Protein AF-A0A8I5TJT9-F1 (afdb_monomer_lite)

Structure (mmCIF, N/CA/C/O backbone):
data_AF-A0A8I5TJT9-F1
#
_entry.id   AF-A0A8I5TJT9-F1
#
loop_
_atom_site.group_PDB
_atom_site.id
_atom_site.type_symbol
_atom_site.label_atom_id
_atom_site.label_alt_id
_atom_site.label_comp_id
_atom_site.label_asym_id
_atom_site.label_entity_id
_atom_site.label_seq_id
_atom_site.pdbx_PDB_ins_code
_atom_site.Cartn_x
_atom_site.Cartn_y
_atom_site.Cartn_z
_atom_site.occupancy
_atom_site.B_iso_or_equiv
_atom_site.auth_seq_id
_atom_site.auth_comp_id
_atom_site.auth_asym_id
_atom_site.auth_atom_id
_atom_site.pdbx_PDB_model_num
ATOM 1 N N . MET A 1 1 ? 17.705 70.926 -17.804 1.00 49.75 1 MET A N 1
ATOM 2 C CA . MET A 1 1 ? 18.295 69.711 -17.203 1.00 49.75 1 MET A CA 1
ATOM 3 C C . MET A 1 1 ? 17.162 68.717 -16.998 1.00 49.75 1 MET A C 1
ATOM 5 O O . MET A 1 1 ? 16.204 69.075 -16.327 1.00 49.75 1 MET A O 1
ATOM 9 N N . GLN A 1 2 ? 17.176 67.561 -17.667 1.00 57.62 2 GLN A N 1
ATOM 10 C CA . GLN A 1 2 ? 16.153 66.527 -17.447 1.00 57.62 2 GLN A CA 1
ATOM 11 C C . GLN A 1 2 ? 16.499 65.740 -16.169 1.00 57.62 2 GLN A C 1
ATOM 13 O O . GLN A 1 2 ? 17.681 65.499 -15.948 1.00 57.62 2 GLN A O 1
ATOM 18 N N . PRO A 1 3 ? 15.524 65.379 -15.316 1.00 52.44 3 PRO A N 1
ATOM 19 C CA . PRO A 1 3 ? 15.809 64.735 -14.036 1.00 52.44 3 PRO A CA 1
ATOM 20 C C . PRO A 1 3 ? 16.196 63.255 -14.205 1.00 52.44 3 PRO A C 1
ATOM 22 O O . PRO A 1 3 ? 15.429 62.459 -14.756 1.00 52.44 3 PRO A O 1
ATOM 25 N N . ASP A 1 4 ? 17.358 62.890 -13.657 1.00 62.56 4 ASP A N 1
ATOM 26 C CA . ASP A 1 4 ? 18.012 61.565 -13.713 1.00 62.56 4 ASP A CA 1
ATOM 27 C C . ASP A 1 4 ? 17.134 60.393 -13.228 1.00 62.56 4 ASP A C 1
ATOM 29 O O . ASP A 1 4 ? 17.312 59.244 -13.634 1.00 62.56 4 ASP A O 1
ATOM 33 N N . TRP A 1 5 ? 16.098 60.691 -12.441 1.00 66.19 5 TRP A N 1
ATOM 34 C CA . TRP A 1 5 ? 15.048 59.757 -12.021 1.00 66.19 5 TRP A CA 1
ATOM 35 C C . TRP A 1 5 ? 14.408 58.995 -13.192 1.00 66.19 5 TRP A C 1
ATOM 37 O O . TRP A 1 5 ? 14.019 57.833 -13.047 1.00 66.19 5 TRP A O 1
ATOM 47 N N . LEU A 1 6 ? 14.253 59.635 -14.359 1.00 72.00 6 LEU A N 1
ATOM 48 C CA . LEU A 1 6 ? 13.638 58.982 -15.521 1.00 72.00 6 LEU A CA 1
ATOM 49 C C . LEU A 1 6 ? 14.527 57.861 -16.077 1.00 72.00 6 LEU A C 1
ATOM 51 O O . LEU A 1 6 ? 14.005 56.850 -16.553 1.00 72.00 6 LEU A O 1
ATOM 55 N N . ILE A 1 7 ? 15.847 58.002 -15.948 1.00 66.00 7 ILE A N 1
ATOM 56 C CA . ILE A 1 7 ? 16.833 57.002 -16.367 1.00 66.00 7 ILE A CA 1
ATOM 57 C C . ILE A 1 7 ? 16.850 55.837 -15.367 1.00 66.00 7 ILE A C 1
ATOM 59 O O . ILE A 1 7 ? 16.795 54.677 -15.780 1.00 66.00 7 ILE A O 1
ATOM 63 N N . GLU A 1 8 ? 16.802 56.111 -14.059 1.00 63.94 8 GLU A N 1
ATOM 64 C CA . GLU A 1 8 ? 16.705 55.059 -13.030 1.00 63.94 8 GLU A CA 1
ATOM 65 C C . GLU A 1 8 ? 15.398 54.259 -13.114 1.00 63.94 8 GLU A C 1
ATOM 67 O O . GLU A 1 8 ? 15.395 53.029 -12.993 1.00 63.94 8 GLU A O 1
ATOM 72 N N . LYS A 1 9 ? 14.271 54.928 -13.377 1.00 69.56 9 LYS A N 1
ATOM 73 C CA . LYS A 1 9 ? 12.965 54.265 -13.488 1.00 69.56 9 LYS A CA 1
ATOM 74 C C . LYS A 1 9 ? 12.873 53.392 -14.744 1.00 69.56 9 LYS A C 1
ATOM 76 O O . LYS A 1 9 ? 12.276 52.312 -14.698 1.00 69.56 9 LYS A O 1
ATOM 81 N N . ALA A 1 10 ? 13.505 53.815 -15.842 1.00 70.88 10 ALA A N 1
ATOM 82 C CA . ALA A 1 10 ? 13.665 52.995 -17.042 1.00 70.88 10 ALA A CA 1
ATOM 83 C C . ALA A 1 10 ? 14.584 51.784 -16.789 1.00 70.88 10 ALA A C 1
ATOM 85 O O . ALA A 1 10 ? 14.274 50.673 -17.229 1.00 70.88 10 ALA A O 1
ATOM 86 N N . TYR A 1 11 ? 15.652 51.965 -16.007 1.00 65.94 11 TYR A N 1
ATOM 87 C CA . TYR A 1 11 ? 16.583 50.896 -15.641 1.00 65.94 11 TYR A CA 1
ATOM 88 C C . TYR A 1 11 ? 15.925 49.808 -14.774 1.00 65.94 11 TYR A C 1
ATOM 90 O O . TYR A 1 11 ? 16.098 48.617 -15.037 1.00 65.94 11 TYR A O 1
ATOM 98 N N . LEU A 1 12 ? 15.087 50.184 -13.801 1.00 66.56 12 LEU A N 1
ATOM 99 C CA . LEU A 1 12 ? 14.315 49.228 -12.992 1.00 66.56 12 LEU A CA 1
ATOM 100 C C . LEU A 1 12 ? 13.247 48.475 -13.803 1.00 66.56 12 LEU A C 1
ATOM 102 O O . LEU A 1 12 ? 13.004 47.295 -13.555 1.00 66.56 12 LEU A O 1
ATOM 106 N N . ARG A 1 13 ? 12.632 49.127 -14.797 1.00 65.38 13 ARG A N 1
ATOM 107 C CA . ARG A 1 13 ? 11.638 48.522 -15.703 1.00 65.38 13 ARG A CA 1
ATOM 108 C C . ARG A 1 13 ? 12.257 47.491 -16.656 1.00 65.38 13 ARG A C 1
ATOM 110 O O . ARG A 1 13 ? 11.569 46.551 -17.055 1.00 65.38 13 ARG A O 1
ATOM 117 N N . MET A 1 14 ? 13.527 47.671 -17.027 1.00 65.75 14 MET A N 1
ATOM 118 C CA . MET A 1 14 ? 14.247 46.803 -17.965 1.00 65.75 14 MET A CA 1
ATOM 119 C C . MET A 1 14 ? 14.884 45.560 -17.328 1.00 65.75 14 MET A C 1
ATOM 121 O O . MET A 1 14 ? 15.273 44.655 -18.068 1.00 65.75 14 MET A O 1
ATOM 125 N N . LYS A 1 15 ? 14.964 45.447 -15.995 1.00 58.81 15 LYS A N 1
ATOM 126 C CA . LYS A 1 15 ? 15.480 44.221 -15.369 1.00 58.81 15 LYS A CA 1
ATOM 127 C C . LYS A 1 15 ? 14.483 43.062 -15.543 1.00 58.81 15 LYS A C 1
ATOM 129 O O . LYS A 1 15 ? 13.330 43.186 -15.125 1.00 58.81 15 LYS A O 1
ATOM 134 N N . PRO A 1 16 ? 14.878 41.930 -16.157 1.00 59.81 16 PRO A N 1
ATOM 135 C CA . PRO A 1 16 ? 14.031 40.747 -16.190 1.00 59.81 16 PRO A CA 1
ATOM 136 C C . PRO A 1 16 ? 13.866 40.219 -14.760 1.00 59.81 16 PRO A C 1
ATOM 138 O O . PRO A 1 16 ? 14.847 39.991 -14.057 1.00 59.81 16 PRO A O 1
ATOM 141 N N . GLY A 1 17 ? 12.613 40.071 -14.324 1.00 60.34 17 GLY A N 1
ATOM 142 C CA . GLY A 1 17 ? 12.289 39.465 -13.036 1.00 60.34 17 GLY A CA 1
ATOM 143 C C . GLY A 1 17 ? 12.726 37.994 -12.971 1.00 60.34 17 GLY A C 1
ATOM 144 O O . GLY A 1 17 ? 12.960 37.379 -14.017 1.00 60.34 17 GLY A O 1
ATOM 145 N N . PRO A 1 18 ? 12.807 37.416 -11.760 1.00 58.88 18 PRO A N 1
ATOM 146 C CA . PRO A 1 18 ? 13.266 36.040 -11.528 1.00 58.88 18 PRO A CA 1
ATOM 147 C C . PRO A 1 18 ? 12.448 34.975 -12.284 1.00 58.88 18 PRO A C 1
ATOM 149 O O . PRO A 1 18 ? 12.919 33.858 -12.479 1.00 58.88 18 PRO A O 1
ATOM 152 N N . ASP A 1 19 ? 11.268 35.344 -12.782 1.00 56.12 19 ASP A N 1
ATOM 153 C CA . ASP A 1 19 ? 10.353 34.471 -13.518 1.00 56.12 19 ASP A CA 1
ATOM 154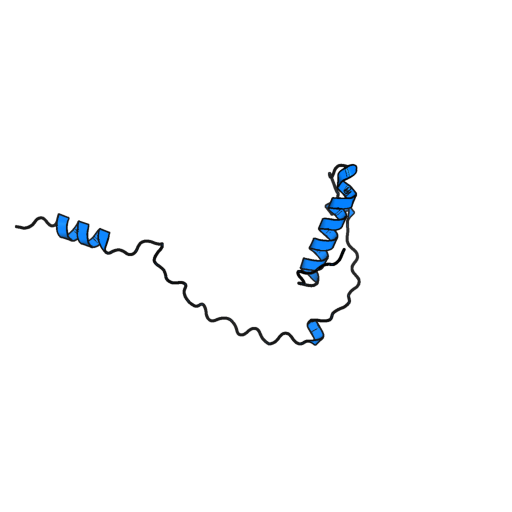 C C . ASP A 1 19 ? 10.659 34.375 -15.030 1.00 56.12 19 ASP A C 1
ATOM 156 O O . ASP A 1 19 ? 10.051 33.568 -15.731 1.00 56.12 19 ASP A O 1
ATOM 160 N N . ARG A 1 20 ? 11.600 35.177 -15.570 1.00 58.09 20 ARG A N 1
ATOM 161 C CA . ARG A 1 20 ? 11.984 35.174 -17.004 1.00 58.09 20 ARG A CA 1
ATOM 162 C C . ARG A 1 20 ? 13.284 34.416 -17.306 1.00 58.09 20 ARG A C 1
ATOM 164 O O . ARG A 1 20 ? 14.029 34.797 -18.208 1.00 58.09 20 ARG A O 1
ATOM 171 N N . MET A 1 21 ? 13.576 33.335 -16.591 1.00 59.16 21 MET A N 1
ATOM 172 C CA . MET A 1 21 ? 14.593 32.373 -17.033 1.00 59.16 21 MET A CA 1
ATOM 173 C C . MET A 1 21 ? 13.916 31.276 -17.855 1.00 59.16 21 MET A C 1
ATOM 175 O O . MET A 1 21 ? 13.176 30.452 -17.326 1.00 59.16 21 MET A O 1
ATOM 179 N N . ALA A 1 22 ? 14.172 31.258 -19.167 1.00 61.75 22 ALA A N 1
ATOM 180 C CA . ALA A 1 22 ? 13.831 30.107 -19.998 1.00 61.75 22 ALA A CA 1
ATOM 181 C C . ALA A 1 22 ? 14.519 28.853 -19.419 1.00 61.75 22 ALA A C 1
ATOM 183 O O . ALA A 1 22 ? 15.678 28.946 -18.997 1.00 61.75 22 ALA A O 1
ATOM 184 N N . PRO A 1 23 ? 13.853 27.684 -19.373 1.00 58.75 23 PRO A N 1
ATOM 185 C CA . PRO A 1 23 ? 14.456 26.495 -18.792 1.00 58.75 23 PRO A CA 1
ATOM 186 C C . PRO A 1 23 ? 15.717 26.132 -19.577 1.00 58.75 23 PRO A C 1
ATOM 188 O O . PRO A 1 23 ? 15.661 25.814 -20.767 1.00 58.75 23 PRO A O 1
ATOM 191 N N . VAL A 1 24 ? 16.872 26.180 -18.905 1.00 59.81 24 VAL A N 1
ATOM 192 C CA . VAL A 1 24 ? 18.134 25.719 -19.480 1.00 59.81 24 VAL A CA 1
ATOM 193 C C . VAL A 1 24 ? 17.953 24.247 -19.847 1.00 59.81 24 VAL A C 1
ATOM 195 O O . VAL A 1 24 ? 17.627 23.408 -19.002 1.00 59.81 24 VAL A O 1
ATOM 198 N N . LYS A 1 25 ? 18.104 23.921 -21.132 1.00 60.09 25 LYS A N 1
ATOM 199 C CA . LYS A 1 25 ? 18.002 22.550 -21.636 1.00 60.09 25 LYS A CA 1
ATOM 200 C C . LYS A 1 25 ? 19.239 21.794 -21.145 1.00 60.09 25 LYS A C 1
ATOM 202 O O . LYS A 1 25 ? 20.232 21.674 -21.855 1.00 60.09 25 LYS A O 1
ATOM 207 N N . LYS A 1 26 ? 19.211 21.346 -19.885 1.00 58.06 26 LYS A N 1
ATOM 208 C CA . LYS A 1 26 ? 20.243 20.489 -19.293 1.00 58.06 26 LYS A CA 1
ATOM 209 C C . LYS A 1 26 ? 20.306 19.247 -20.172 1.00 58.06 26 LYS A C 1
ATOM 211 O O . LYS A 1 26 ? 19.336 18.492 -20.224 1.00 58.06 26 LYS A O 1
ATOM 216 N N . GLY A 1 27 ? 21.404 19.107 -20.917 1.00 49.00 27 GLY A N 1
ATOM 217 C CA . GLY A 1 27 ? 21.633 18.016 -21.855 1.00 49.00 27 GLY A CA 1
ATOM 218 C C . GLY A 1 27 ? 21.230 16.697 -21.214 1.00 49.00 27 GLY A C 1
ATOM 219 O O . GLY A 1 27 ? 21.843 16.253 -20.242 1.00 49.00 27 GLY A O 1
ATOM 220 N N . GLY A 1 28 ? 20.136 16.126 -21.716 1.00 50.69 28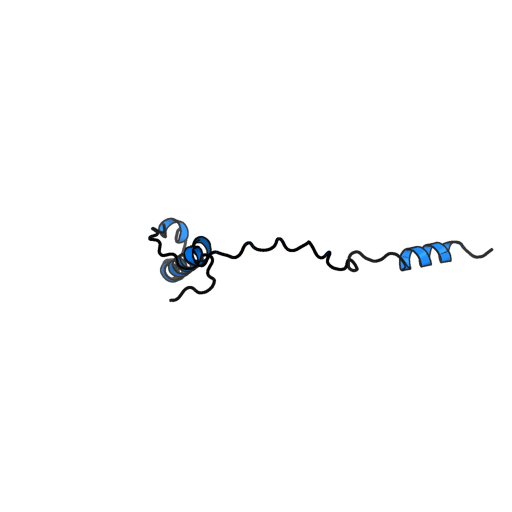 GLY A N 1
ATOM 221 C CA . GLY A 1 28 ? 19.611 14.867 -21.229 1.00 50.69 28 GLY A CA 1
ATOM 222 C C . GLY A 1 28 ? 20.693 13.820 -21.405 1.00 50.69 28 GLY A C 1
ATOM 223 O O . GLY A 1 28 ? 21.053 13.479 -22.529 1.00 50.69 28 GLY A O 1
ATOM 224 N N . LYS A 1 29 ? 21.229 13.334 -20.284 1.00 58.59 29 LYS A N 1
ATOM 225 C CA . LYS A 1 29 ? 22.080 12.149 -20.227 1.00 58.59 29 LYS A CA 1
ATOM 226 C C . LYS A 1 29 ? 21.369 11.082 -21.063 1.00 58.59 29 LYS A C 1
ATOM 228 O O . LYS A 1 29 ? 20.277 10.663 -20.673 1.00 58.59 29 LYS A O 1
ATOM 233 N N . LYS A 1 30 ? 21.919 10.715 -22.233 1.00 62.16 30 LYS A N 1
ATOM 234 C CA . LYS A 1 30 ? 21.386 9.619 -23.059 1.00 62.16 30 LYS A CA 1
ATOM 235 C C . LYS A 1 30 ? 21.194 8.444 -22.109 1.00 62.16 30 LYS A C 1
ATOM 237 O O . LYS A 1 30 ? 22.173 7.925 -21.571 1.00 62.16 30 LYS A O 1
ATOM 242 N N . LYS A 1 31 ? 19.936 8.095 -21.822 1.00 63.72 31 LYS A N 1
ATOM 243 C CA . LYS A 1 31 ? 19.624 6.917 -21.022 1.00 63.72 31 LYS A CA 1
ATOM 244 C C . LYS A 1 31 ? 20.153 5.753 -21.844 1.00 63.72 31 LYS A C 1
ATOM 246 O O . LYS A 1 31 ? 19.605 5.447 -22.897 1.00 63.72 31 LYS A O 1
ATOM 251 N N . LYS A 1 32 ? 21.288 5.200 -21.408 1.00 63.66 32 LYS A N 1
ATOM 252 C CA . LYS A 1 32 ? 21.843 3.944 -21.911 1.00 63.66 32 LYS A CA 1
ATOM 253 C C . LYS A 1 32 ? 20.658 2.983 -21.987 1.00 63.66 32 LYS A C 1
ATOM 255 O O . LYS A 1 32 ? 19.954 2.862 -20.981 1.00 63.66 32 LYS A O 1
ATOM 260 N N . GLY A 1 33 ? 20.367 2.458 -23.180 1.00 61.19 33 GLY A N 1
ATOM 261 C CA . GLY A 1 33 ? 19.186 1.628 -23.413 1.00 61.19 33 GLY A CA 1
ATOM 262 C C . GLY A 1 33 ? 19.084 0.606 -22.291 1.00 61.19 33 GLY A C 1
ATOM 263 O O . GLY A 1 33 ? 20.063 -0.089 -22.011 1.00 61.19 33 GLY A O 1
ATOM 264 N N . ARG A 1 34 ? 17.962 0.613 -21.563 1.00 61.41 34 ARG A N 1
ATOM 265 C CA . ARG A 1 34 ? 17.715 -0.414 -20.554 1.00 61.41 34 ARG A CA 1
ATOM 266 C C . ARG A 1 34 ? 17.754 -1.740 -21.306 1.00 61.41 34 ARG A C 1
ATOM 268 O O . ARG A 1 34 ? 17.076 -1.908 -22.310 1.00 61.41 34 ARG A O 1
ATOM 275 N N . SER A 1 35 ? 18.656 -2.622 -20.900 1.00 67.06 35 SER A N 1
ATOM 276 C CA . SER A 1 35 ? 18.732 -3.962 -21.459 1.00 67.06 35 SER A CA 1
ATOM 277 C C . SER A 1 35 ? 17.467 -4.710 -21.048 1.00 67.06 35 SER A C 1
ATOM 279 O O . SER A 1 35 ? 17.188 -4.782 -19.852 1.00 67.06 35 SER A O 1
ATOM 281 N N . ALA A 1 36 ? 16.740 -5.283 -22.013 1.00 65.12 36 ALA A N 1
ATOM 282 C CA . ALA A 1 36 ? 15.482 -6.016 -21.798 1.00 65.12 36 ALA A CA 1
ATOM 283 C C . ALA A 1 36 ? 15.588 -7.125 -20.731 1.00 65.12 36 ALA A C 1
ATOM 285 O O . ALA A 1 36 ? 14.629 -7.443 -20.038 1.00 65.12 36 ALA A O 1
ATOM 286 N N . ILE A 1 37 ? 16.796 -7.657 -20.526 1.00 66.06 37 ILE A N 1
ATOM 287 C CA . ILE A 1 37 ? 17.109 -8.648 -19.487 1.00 66.06 37 ILE A CA 1
ATOM 288 C C . ILE A 1 37 ? 16.850 -8.102 -18.068 1.00 66.06 37 ILE A C 1
ATOM 290 O O . ILE A 1 37 ? 16.436 -8.846 -17.191 1.00 66.06 37 ILE A O 1
ATOM 294 N N . ASN A 1 38 ? 17.052 -6.800 -17.834 1.00 65.56 38 ASN A N 1
ATOM 295 C CA . ASN A 1 38 ? 16.763 -6.163 -16.542 1.00 65.56 38 ASN A CA 1
ATOM 296 C C . ASN A 1 38 ? 15.302 -5.706 -16.414 1.00 65.56 38 ASN A C 1
ATOM 298 O O . ASN A 1 38 ? 14.919 -5.212 -15.355 1.00 65.56 38 ASN A O 1
ATOM 302 N N . GLU A 1 39 ? 14.509 -5.792 -17.484 1.00 69.69 39 GLU A N 1
ATOM 303 C CA . GLU A 1 39 ? 13.105 -5.370 -17.475 1.00 69.69 39 GLU A CA 1
ATOM 304 C C . GLU A 1 39 ? 12.201 -6.472 -16.920 1.00 69.69 39 GLU A C 1
ATOM 306 O O . GLU A 1 39 ? 11.251 -6.177 -16.196 1.00 69.69 39 GLU A O 1
ATOM 311 N N . VAL A 1 40 ? 12.525 -7.739 -17.199 1.00 78.56 40 VAL A N 1
ATOM 312 C CA . VAL A 1 40 ? 11.770 -8.899 -16.715 1.00 78.56 40 VAL A CA 1
ATOM 313 C C . VAL A 1 40 ? 12.568 -9.589 -15.620 1.00 78.56 40 VAL A C 1
ATOM 315 O O . VAL A 1 40 ? 13.506 -10.336 -15.882 1.00 78.56 40 VAL A O 1
ATOM 318 N N . VAL A 1 41 ? 12.203 -9.310 -14.372 1.00 84.31 41 VAL A N 1
ATOM 319 C CA . VAL A 1 41 ? 12.890 -9.844 -13.197 1.00 84.31 41 VAL A CA 1
ATOM 320 C C . VAL A 1 41 ? 11.865 -10.435 -12.238 1.00 84.31 41 VAL A C 1
ATOM 322 O O . VAL A 1 41 ? 10.877 -9.788 -11.901 1.00 84.31 41 VAL A O 1
ATOM 325 N N . THR A 1 42 ? 12.124 -11.650 -11.761 1.00 88.38 42 THR A N 1
ATOM 326 C CA . THR A 1 42 ? 11.365 -12.300 -10.685 1.00 88.38 42 THR A CA 1
ATOM 327 C C . THR A 1 42 ? 12.263 -12.445 -9.461 1.00 88.38 42 THR A C 1
ATOM 329 O O . THR A 1 42 ? 13.375 -12.961 -9.572 1.00 88.38 42 THR A O 1
ATOM 332 N N . ARG A 1 43 ? 11.812 -11.959 -8.300 1.00 89.50 43 ARG A N 1
ATOM 333 C CA . ARG A 1 43 ? 12.551 -12.016 -7.028 1.00 89.50 43 ARG A CA 1
ATOM 334 C C . ARG A 1 43 ? 11.605 -12.361 -5.890 1.00 89.50 43 ARG A C 1
ATOM 336 O O . ARG A 1 43 ? 10.478 -11.873 -5.861 1.00 89.50 43 ARG A O 1
ATOM 343 N N . GLU A 1 44 ? 12.094 -13.140 -4.936 1.00 92.94 44 GLU A N 1
ATOM 344 C CA . GLU A 1 44 ? 11.397 -13.403 -3.682 1.00 92.94 44 GLU A CA 1
ATOM 345 C C . GLU A 1 44 ? 11.859 -12.409 -2.617 1.00 92.94 44 GLU A C 1
ATOM 347 O O . GLU A 1 44 ? 13.056 -12.184 -2.418 1.00 92.94 44 GLU A O 1
ATOM 352 N N . HIS A 1 45 ? 10.900 -11.786 -1.937 1.00 93.25 45 HIS A N 1
ATOM 353 C CA . HIS A 1 45 ? 11.165 -10.783 -0.917 1.00 93.25 45 HIS A CA 1
ATOM 354 C C . HIS A 1 45 ? 10.328 -11.054 0.326 1.00 93.25 45 HIS A C 1
ATOM 356 O O . HIS A 1 45 ? 9.115 -11.242 0.247 1.00 93.25 45 HIS A O 1
ATOM 362 N N . THR A 1 46 ? 10.971 -10.984 1.489 1.00 95.06 46 THR A N 1
ATOM 363 C CA . THR A 1 46 ? 10.290 -11.018 2.784 1.00 95.06 46 THR A CA 1
ATOM 364 C C . THR A 1 46 ? 10.081 -9.593 3.276 1.00 95.06 46 THR A C 1
ATOM 366 O O . THR A 1 46 ? 11.039 -8.843 3.464 1.00 95.06 46 THR A O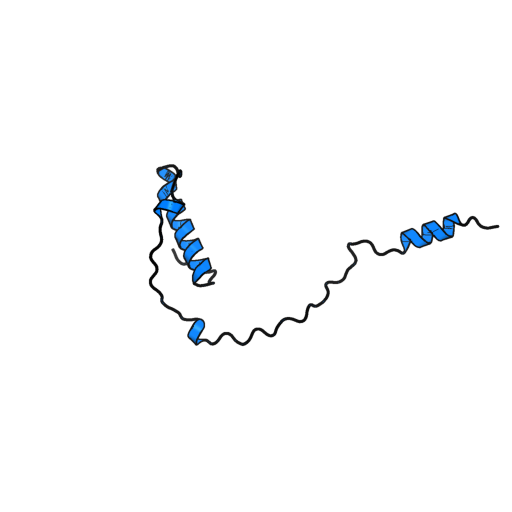 1
ATOM 369 N N . ILE A 1 47 ? 8.826 -9.205 3.501 1.00 94.38 47 ILE A N 1
ATOM 370 C CA . ILE A 1 47 ? 8.465 -7.848 3.925 1.00 94.38 47 ILE A CA 1
ATOM 371 C C . ILE A 1 47 ? 8.143 -7.854 5.420 1.00 94.38 47 ILE A C 1
ATOM 373 O O . ILE A 1 47 ? 7.264 -8.584 5.878 1.00 94.38 47 ILE A O 1
ATOM 377 N N . ASN A 1 48 ? 8.810 -6.996 6.195 1.00 94.44 48 ASN A N 1
ATOM 378 C CA . ASN A 1 48 ? 8.491 -6.826 7.612 1.00 94.44 48 ASN A CA 1
ATOM 379 C C . ASN A 1 48 ? 7.273 -5.905 7.797 1.00 94.44 48 ASN A C 1
ATOM 381 O O . ASN A 1 48 ? 7.411 -4.694 7.972 1.00 94.44 48 ASN A O 1
ATOM 385 N N . ILE A 1 49 ? 6.078 -6.497 7.797 1.00 94.19 49 ILE A N 1
ATOM 386 C CA . ILE A 1 49 ? 4.816 -5.763 7.962 1.00 94.19 49 ILE A CA 1
ATOM 387 C C . ILE A 1 49 ? 4.680 -5.197 9.381 1.00 94.19 49 ILE A C 1
ATOM 389 O O . ILE A 1 49 ? 4.119 -4.115 9.542 1.00 94.19 49 ILE A O 1
ATOM 393 N N . HIS A 1 50 ? 5.224 -5.874 10.401 1.00 93.31 50 HIS A N 1
ATOM 394 C CA . HIS A 1 50 ? 5.059 -5.499 11.809 1.00 93.31 50 HIS A CA 1
ATOM 395 C C . HIS A 1 50 ? 5.518 -4.062 12.097 1.00 93.31 50 HIS A C 1
ATOM 397 O O . HIS A 1 50 ? 4.803 -3.313 12.763 1.00 93.31 50 HIS A O 1
ATOM 403 N N . LYS A 1 51 ? 6.662 -3.651 11.532 1.00 93.31 51 LYS A N 1
ATOM 404 C CA . LYS A 1 51 ? 7.181 -2.279 11.674 1.00 93.31 51 LYS A CA 1
ATOM 405 C C . LYS A 1 51 ? 6.252 -1.238 11.047 1.00 93.31 51 LYS A C 1
ATOM 407 O O . LYS A 1 51 ? 6.088 -0.160 11.607 1.00 93.31 51 LYS A O 1
ATOM 412 N N . SER A 1 52 ? 5.628 -1.564 9.919 1.00 89.94 52 SER A N 1
ATOM 413 C CA . SER A 1 52 ? 4.777 -0.636 9.164 1.00 89.94 52 SER A CA 1
ATOM 414 C C . SER A 1 52 ? 3.365 -0.503 9.736 1.00 89.94 52 SER A C 1
ATOM 416 O O . SER A 1 52 ? 2.719 0.524 9.551 1.00 89.94 52 SER A O 1
ATOM 418 N N . ILE A 1 53 ? 2.879 -1.522 10.451 1.00 93.75 53 ILE A N 1
ATOM 419 C CA . ILE A 1 53 ? 1.559 -1.521 11.108 1.00 93.75 53 ILE A CA 1
ATOM 420 C C . ILE A 1 53 ? 1.625 -1.213 12.610 1.00 93.75 53 ILE A C 1
ATOM 422 O O . ILE A 1 53 ? 0.633 -1.389 13.335 1.00 93.75 53 ILE A O 1
ATOM 426 N N . HIS A 1 54 ? 2.795 -0.803 13.096 1.00 94.12 54 HIS A N 1
ATOM 427 C CA . HIS A 1 54 ? 2.992 -0.395 14.476 1.00 94.12 54 HIS A CA 1
ATOM 428 C C . HIS A 1 54 ? 2.198 0.892 14.758 1.00 94.12 54 HIS A C 1
ATOM 430 O O . HIS A 1 54 ? 2.249 1.843 13.985 1.00 94.12 54 HIS A O 1
ATOM 436 N N . GLY A 1 55 ? 1.412 0.911 15.838 1.00 93.38 55 GLY A N 1
ATOM 437 C CA . GLY A 1 55 ? 0.564 2.058 16.2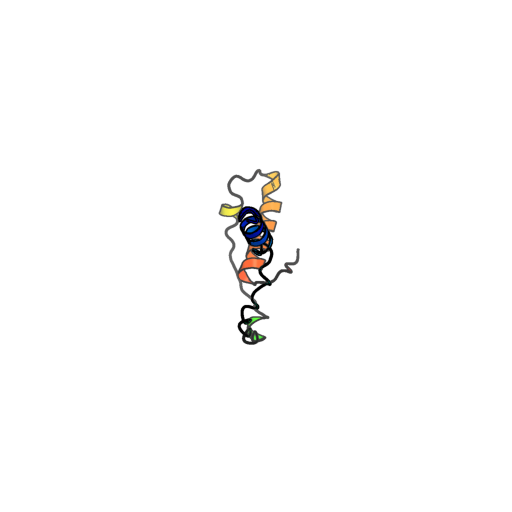02 1.00 93.38 55 GLY A CA 1
ATOM 438 C C . GLY A 1 55 ? -0.687 2.276 15.335 1.00 93.38 55 GLY A C 1
ATOM 439 O O . GLY A 1 55 ? -1.461 3.192 15.602 1.00 93.38 55 GLY A O 1
ATOM 440 N N . VAL A 1 56 ? -0.939 1.441 14.319 1.00 93.56 56 VAL A N 1
ATOM 441 C CA . VAL A 1 56 ? -2.149 1.545 13.488 1.00 93.56 56 VAL A CA 1
ATOM 442 C C . VAL A 1 56 ? -3.325 0.856 14.185 1.00 93.56 56 VAL A C 1
ATOM 444 O O . VAL A 1 56 ? -3.213 -0.286 14.633 1.00 93.56 56 VAL A O 1
ATOM 447 N N . GLY A 1 57 ? -4.479 1.527 14.242 1.00 95.44 57 GLY A N 1
ATOM 448 C CA . GLY A 1 57 ? -5.703 0.957 14.812 1.00 95.44 57 GLY A CA 1
ATOM 449 C C . GLY A 1 57 ? -6.140 -0.333 14.105 1.00 95.44 57 GLY A C 1
ATOM 450 O O . GLY A 1 57 ? -6.026 -0.451 12.883 1.00 95.44 57 GLY A O 1
ATOM 451 N N . PHE A 1 58 ? -6.689 -1.285 14.866 1.00 93.12 58 PHE A N 1
ATOM 452 C CA . PHE A 1 58 ? -6.950 -2.661 14.418 1.00 93.12 58 PHE A CA 1
ATOM 453 C C . PHE A 1 58 ? -7.721 -2.747 13.089 1.00 93.12 58 PHE A C 1
ATOM 455 O O . PHE A 1 58 ? -7.282 -3.406 12.150 1.00 93.12 58 PHE A O 1
ATOM 462 N N . LYS A 1 59 ? -8.808 -1.977 12.954 1.00 95.62 59 LYS A N 1
ATOM 463 C CA . LYS A 1 59 ? -9.648 -1.951 11.741 1.00 95.62 59 LYS A CA 1
ATOM 464 C C . LYS A 1 59 ? -8.924 -1.430 10.491 1.00 95.62 59 LYS A C 1
ATOM 466 O O . LYS A 1 59 ? -9.342 -1.713 9.376 1.00 95.62 59 LYS A O 1
ATOM 471 N N . LYS A 1 60 ? -7.845 -0.658 10.657 1.00 95.31 60 LYS A N 1
ATOM 472 C CA . LYS A 1 60 ? -7.069 -0.060 9.557 1.00 95.31 60 LYS A CA 1
ATOM 473 C C . LYS A 1 60 ? -5.787 -0.836 9.242 1.00 95.31 60 LYS A C 1
ATOM 475 O O . LYS A 1 60 ? -5.083 -0.462 8.310 1.00 95.31 60 LYS A O 1
ATOM 480 N N . ARG A 1 61 ? -5.482 -1.909 9.977 1.00 94.56 61 ARG A N 1
ATOM 481 C CA . ARG A 1 61 ? -4.200 -2.622 9.891 1.00 94.56 61 ARG A CA 1
ATOM 482 C C . ARG A 1 61 ? -4.003 -3.351 8.563 1.00 94.56 61 ARG A C 1
ATOM 484 O O . ARG A 1 61 ? -2.985 -3.159 7.909 1.00 94.56 61 ARG A O 1
ATOM 491 N N . ALA A 1 62 ? -5.009 -4.113 8.138 1.00 93.62 62 ALA A N 1
ATOM 492 C CA . ALA A 1 62 ? -5.008 -4.820 6.859 1.00 93.62 62 ALA A CA 1
ATOM 493 C C . ALA A 1 62 ? -4.901 -3.875 5.642 1.00 93.62 62 ALA A C 1
ATOM 495 O O . ALA A 1 62 ? -3.985 -4.054 4.839 1.00 93.62 62 ALA A O 1
ATOM 496 N N . PRO A 1 63 ? -5.734 -2.819 5.507 1.00 94.69 63 PRO A N 1
ATOM 497 C CA . PRO A 1 63 ? -5.597 -1.907 4.374 1.00 94.69 63 PRO A CA 1
ATOM 498 C C . PRO A 1 63 ? -4.279 -1.117 4.397 1.00 94.69 63 PRO A C 1
ATOM 500 O O . PRO A 1 63 ? -3.781 -0.747 3.337 1.00 94.69 63 PRO A O 1
ATOM 503 N N . TRP A 1 64 ? -3.684 -0.872 5.571 1.00 95.06 64 TRP A N 1
ATOM 504 C CA . TRP A 1 64 ? -2.342 -0.284 5.666 1.00 95.06 64 TRP A CA 1
ATOM 505 C C . TRP A 1 64 ? -1.240 -1.239 5.211 1.00 95.06 64 TRP A C 1
ATOM 507 O O . TRP A 1 64 ? -0.369 -0.828 4.448 1.00 95.06 64 TRP A O 1
ATOM 517 N N . ALA A 1 65 ? -1.296 -2.508 5.619 1.00 94.75 65 ALA A N 1
ATOM 518 C CA . ALA A 1 65 ? -0.334 -3.518 5.187 1.00 94.75 65 ALA A CA 1
ATOM 519 C C . ALA A 1 65 ? -0.322 -3.668 3.658 1.00 94.75 65 ALA A C 1
ATOM 521 O O . ALA A 1 65 ? 0.742 -3.661 3.046 1.00 94.75 65 ALA A O 1
ATOM 522 N N . LEU A 1 66 ? -1.503 -3.700 3.030 1.00 93.88 66 LEU A N 1
ATOM 523 C CA . LEU A 1 66 ? -1.628 -3.761 1.570 1.00 93.88 66 LEU A CA 1
ATOM 524 C C . LEU A 1 66 ? -0.987 -2.553 0.876 1.00 93.88 66 LEU A C 1
ATOM 526 O O . LEU A 1 66 ? -0.284 -2.708 -0.123 1.00 93.88 66 LEU A O 1
ATOM 530 N N . LYS A 1 67 ? -1.188 -1.342 1.411 1.00 93.44 67 LYS A N 1
ATOM 531 C CA . LYS A 1 67 ? -0.549 -0.130 0.876 1.00 93.44 67 LYS A CA 1
ATOM 532 C C . LYS A 1 67 ? 0.973 -0.208 0.960 1.00 93.44 67 LYS A C 1
ATOM 534 O O . LYS A 1 67 ? 1.647 0.206 0.018 1.00 93.44 67 LYS A O 1
ATOM 539 N N . GLU A 1 68 ? 1.504 -0.756 2.047 1.00 94.19 68 GLU A N 1
ATOM 540 C CA . GLU A 1 68 ? 2.947 -0.897 2.214 1.00 94.19 68 GLU A CA 1
ATOM 541 C C . GLU A 1 68 ? 3.539 -1.945 1.263 1.00 94.19 68 GLU A C 1
ATOM 543 O O . GLU A 1 68 ? 4.584 -1.694 0.670 1.00 94.19 68 GLU A O 1
ATOM 548 N N . ILE A 1 69 ? 2.845 -3.066 1.030 1.00 93.50 69 ILE A N 1
ATOM 549 C CA . ILE A 1 69 ? 3.263 -4.072 0.038 1.00 93.50 69 ILE A CA 1
ATOM 550 C C . ILE A 1 69 ? 3.337 -3.447 -1.360 1.00 93.50 69 ILE A C 1
ATOM 552 O O . ILE A 1 69 ? 4.341 -3.606 -2.055 1.00 93.50 69 ILE A O 1
ATOM 556 N N . ARG A 1 70 ? 2.326 -2.661 -1.760 1.00 93.38 70 ARG A N 1
ATOM 557 C CA . ARG A 1 70 ? 2.353 -1.951 -3.052 1.00 93.38 70 ARG A CA 1
ATOM 558 C C . ARG A 1 70 ? 3.513 -0.965 -3.136 1.00 93.38 70 ARG A C 1
ATOM 560 O O . ARG A 1 70 ? 4.201 -0.905 -4.151 1.00 93.38 70 ARG A O 1
ATOM 567 N N . LYS A 1 71 ? 3.752 -0.202 -2.069 1.00 93.56 71 LYS A N 1
ATOM 568 C CA . LYS A 1 71 ? 4.868 0.749 -1.990 1.00 93.56 71 LYS A CA 1
ATOM 569 C C . LYS A 1 71 ? 6.225 0.052 -2.093 1.00 93.56 71 LYS A C 1
ATOM 571 O O . LYS A 1 71 ? 7.114 0.567 -2.768 1.00 93.56 71 LYS A O 1
ATOM 576 N N . PHE A 1 72 ? 6.371 -1.110 -1.462 1.00 93.44 72 PHE A N 1
ATOM 577 C CA . PHE A 1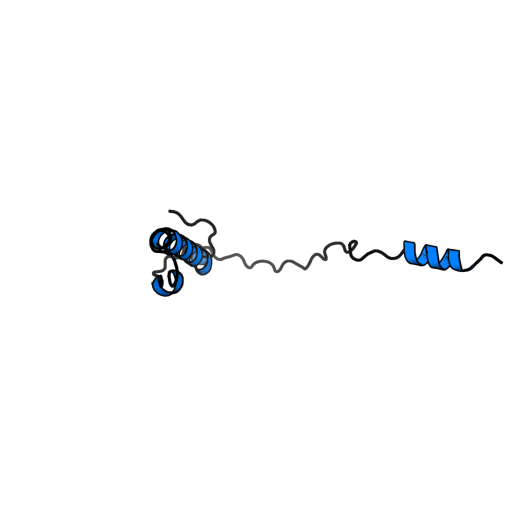 72 ? 7.572 -1.933 -1.555 1.00 93.44 72 PHE A CA 1
ATOM 578 C C . PHE A 1 72 ? 7.801 -2.426 -2.989 1.00 93.44 72 PHE A C 1
ATOM 580 O O . PHE A 1 72 ? 8.882 -2.212 -3.533 1.00 93.44 72 PHE A O 1
ATOM 587 N N . ALA A 1 73 ? 6.768 -2.982 -3.630 1.00 92.69 73 ALA A N 1
ATOM 588 C CA . ALA A 1 73 ? 6.841 -3.445 -5.016 1.00 92.69 73 ALA A CA 1
ATOM 589 C C . ALA A 1 73 ? 7.221 -2.311 -5.983 1.00 92.69 73 ALA A C 1
ATOM 591 O O . ALA A 1 73 ? 8.140 -2.471 -6.784 1.00 92.69 73 ALA A O 1
ATOM 592 N N . MET A 1 74 ? 6.598 -1.134 -5.851 1.00 93.38 74 MET A N 1
ATOM 593 C CA . MET A 1 74 ? 6.938 0.035 -6.672 1.00 93.38 74 MET A CA 1
ATOM 594 C C . MET A 1 74 ? 8.389 0.492 -6.473 1.00 93.38 74 MET A C 1
ATOM 596 O O . MET A 1 74 ? 9.043 0.912 -7.427 1.00 93.38 74 MET A O 1
ATOM 600 N N . LYS A 1 75 ? 8.906 0.423 -5.240 1.00 92.06 75 LYS A N 1
ATOM 601 C CA . LYS A 1 75 ? 10.268 0.861 -4.916 1.00 92.06 75 LYS A CA 1
ATOM 602 C C . LYS A 1 75 ? 11.331 -0.108 -5.436 1.00 92.06 75 LYS A C 1
ATOM 604 O O . LYS A 1 75 ? 12.303 0.354 -6.026 1.00 92.06 75 LYS A O 1
ATOM 609 N N . GLU A 1 76 ? 11.157 -1.408 -5.209 1.00 91.50 76 GLU A N 1
ATOM 610 C CA . GLU A 1 76 ? 12.161 -2.412 -5.584 1.00 91.50 76 GLU A CA 1
ATOM 611 C C . GLU A 1 76 ? 12.118 -2.776 -7.067 1.00 91.50 76 GLU A C 1
ATOM 613 O O . GLU A 1 76 ? 13.163 -2.909 -7.703 1.00 91.50 76 GLU A O 1
ATOM 618 N N . MET A 1 77 ? 10.919 -2.890 -7.642 1.00 90.25 77 MET A N 1
ATOM 619 C CA . MET A 1 77 ? 10.761 -3.264 -9.050 1.00 90.25 77 M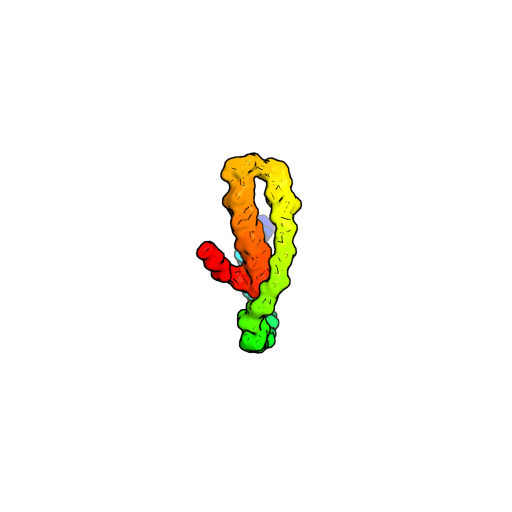ET A CA 1
ATOM 620 C C . MET A 1 77 ? 10.788 -2.044 -9.978 1.00 90.25 77 MET A C 1
ATOM 622 O O . MET A 1 77 ? 11.029 -2.180 -11.175 1.00 90.25 77 MET A O 1
ATOM 626 N N . GLY A 1 78 ? 10.554 -0.835 -9.451 1.00 88.00 78 GLY A N 1
ATOM 627 C CA . GLY A 1 78 ? 10.531 0.398 -10.243 1.00 88.00 78 GLY A CA 1
ATOM 628 C C . GLY A 1 78 ? 9.361 0.483 -11.229 1.00 88.00 78 GLY A C 1
ATOM 629 O O . GLY A 1 78 ? 9.411 1.288 -12.164 1.00 88.00 78 GLY A O 1
ATOM 630 N N . THR A 1 79 ? 8.330 -0.345 -11.046 1.00 87.19 79 THR A N 1
ATOM 631 C CA . THR A 1 79 ? 7.106 -0.364 -11.851 1.00 87.19 79 THR A CA 1
ATOM 632 C C . THR A 1 79 ? 6.005 0.430 -11.152 1.00 87.19 79 THR A C 1
ATOM 634 O O . THR A 1 79 ? 5.875 0.387 -9.932 1.00 87.19 79 THR A O 1
ATOM 637 N N . LEU A 1 80 ? 5.213 1.184 -11.920 1.00 88.25 80 LEU A N 1
ATOM 638 C CA . LEU A 1 80 ? 4.056 1.919 -11.384 1.00 88.25 80 LEU A CA 1
ATOM 639 C C . LEU A 1 80 ? 2.806 1.037 -11.281 1.00 88.25 80 LEU A C 1
ATOM 641 O O . LEU A 1 80 ? 1.944 1.293 -10.447 1.00 88.25 80 LEU A O 1
ATOM 645 N N . ASP A 1 81 ? 2.716 0.009 -12.126 1.00 89.88 81 ASP A N 1
ATOM 646 C CA . ASP A 1 81 ? 1.616 -0.949 -12.112 1.00 89.88 81 ASP A CA 1
ATOM 647 C C . ASP A 1 81 ? 1.920 -2.082 -11.122 1.00 89.88 81 ASP A C 1
ATOM 649 O O . ASP A 1 81 ? 2.896 -2.822 -11.283 1.00 89.88 81 ASP A O 1
ATOM 653 N N . VAL A 1 82 ? 1.091 -2.187 -10.080 1.00 89.69 82 VAL A N 1
ATOM 654 C CA . VAL A 1 82 ? 1.101 -3.267 -9.086 1.00 89.69 82 VAL A CA 1
ATOM 655 C C . VAL A 1 82 ? -0.333 -3.760 -8.945 1.00 89.69 82 VAL A C 1
ATOM 657 O O . VAL A 1 82 ? -1.213 -3.017 -8.504 1.00 89.69 82 VAL A O 1
ATOM 660 N N . ARG A 1 83 ? -0.563 -5.011 -9.342 1.00 88.81 83 ARG A N 1
ATOM 661 C CA . ARG A 1 83 ? -1.895 -5.627 -9.385 1.00 88.81 83 ARG A CA 1
ATOM 662 C C . ARG A 1 83 ? -2.371 -6.027 -7.983 1.00 88.81 83 ARG A C 1
ATOM 664 O O . ARG A 1 83 ? -1.551 -6.283 -7.102 1.00 88.81 83 ARG A O 1
ATOM 671 N N . ASN A 1 84 ? -3.693 -6.023 -7.798 1.00 77.44 84 ASN A N 1
ATOM 672 C CA . ASN A 1 84 ? -4.376 -6.306 -6.528 1.00 77.44 84 ASN A CA 1
ATOM 673 C C . ASN A 1 84 ? -4.811 -7.751 -6.395 1.00 77.44 84 ASN A C 1
ATOM 675 O O . ASN A 1 84 ? -5.192 -8.324 -7.438 1.00 77.44 84 ASN A O 1
#

InterPro domains:
  IPR000054 Large ribosomal subunit protein eL31 [PF01198] (39-83)
  IPR000054 Large ribosomal subunit protein eL31 [PTHR10956] (21-83)
  IPR000054 Large ribosomal subunit protein eL31 [SM01380] (38-84)
  IPR023621 Large ribosomal subunit protein eL31 domain superfamily [G3DSA:3.10.440.10] (25-84)
  IPR023621 Large ribosomal subunit protein eL31 domain superfamily [SSF54575] (39-83)

Secondary structure (DSSP, 8-state):
---THHHHHHHHHHSPPTT--PPP--------PPPGGGTS--------HHHHTTT--HHHHHHHHHHHHHHHHHHHH--S----

Sequence (84 aa):
MQPDWLIEKAYLRMKPGPDRMAPVKKGGKKKKGRSAINEVVTREHTINIHKSIHGVGFKKRAPWALKEIRKFAMKEMGTLDVRN

Foldseek 3Di:
DDDCVVVVVVVVVPDDPPVPDDPDPPPPPPPPPDDVVLLDDDDDDDDDLCVQQPPPDPVCSVVSSVVVVLVVCCVPNVDPDDDD

pLDDT: mean 77.87, std 15.72, range [49.0, 95.62]

Organism: Pongo abelii (NCBI:txid9601)

Radius of gyration: 27.73 Å; chains: 1; bounding box: 32×83×40 Å